Protein AF-A0A453J0M8-F1 (afdb_monomer_lite)

Radius of gyration: 18.38 Å; chains: 1; bounding box: 51×52×47 Å

pLDDT: mean 84.44, std 16.28, range [38.59, 98.5]

InterPro domains:
  IPR045206 Maestro heat-like repeat-containing protein [PTHR23120] (5-180)
  IPR055408 MROH2B-like, HEAT-repeats domain [PF23210] (7-178)

Structure (mmCIF, N/CA/C/O backbone):
data_AF-A0A453J0M8-F1
#
_entry.id   AF-A0A453J0M8-F1
#
loop_
_atom_site.group_PDB
_atom_site.id
_atom_site.type_symbol
_atom_site.label_atom_id
_atom_site.label_alt_id
_atom_site.label_comp_id
_atom_site.label_asym_id
_atom_site.label_entity_id
_atom_site.label_seq_id
_atom_site.pdbx_PDB_ins_code
_atom_site.Cartn_x
_atom_site.Cartn_y
_atom_site.Cartn_z
_atom_site.occupancy
_atom_site.B_iso_or_equiv
_atom_site.auth_seq_id
_atom_site.auth_comp_id
_atom_site.auth_asym_id
_atom_site.auth_atom_id
_atom_site.pdbx_PDB_model_num
ATOM 1 N N . TYR A 1 1 ? -11.753 30.539 -11.532 1.00 41.69 1 TYR A N 1
ATOM 2 C CA . TYR A 1 1 ? -11.066 30.379 -12.823 1.00 41.69 1 TYR A CA 1
ATOM 3 C C . TYR A 1 1 ? -10.894 28.890 -13.020 1.00 41.69 1 TYR A C 1
ATOM 5 O O . TYR A 1 1 ? -10.194 28.279 -12.228 1.00 41.69 1 TYR A O 1
ATOM 13 N N . ILE A 1 2 ? -11.637 28.294 -13.949 1.00 45.75 2 ILE A N 1
ATOM 14 C CA . ILE A 1 2 ? -11.383 26.912 -14.364 1.00 45.75 2 ILE A CA 1
ATOM 15 C C . ILE A 1 2 ? -10.229 27.045 -15.353 1.00 45.75 2 ILE A C 1
ATOM 17 O O . ILE A 1 2 ? -10.426 27.618 -16.422 1.00 45.75 2 ILE A O 1
ATOM 21 N N . SER A 1 3 ? -9.020 26.679 -14.927 1.00 55.72 3 SER A N 1
ATOM 22 C CA . SER A 1 3 ? -7.852 26.643 -15.809 1.00 55.72 3 SER A CA 1
ATOM 23 C C . SER A 1 3 ? -8.144 25.714 -16.984 1.00 55.72 3 SER A C 1
ATOM 25 O O . SER A 1 3 ? -8.835 24.707 -16.808 1.00 55.72 3 SER A O 1
ATOM 27 N N . ASP A 1 4 ? -7.659 26.076 -18.169 1.00 60.25 4 ASP A N 1
ATOM 28 C CA . ASP A 1 4 ? -7.810 25.272 -19.377 1.00 60.25 4 ASP A CA 1
ATOM 29 C C . ASP A 1 4 ? -7.303 23.840 -19.096 1.00 60.25 4 ASP A C 1
ATOM 31 O O . ASP A 1 4 ? -6.192 23.682 -18.576 1.00 60.25 4 ASP A O 1
ATOM 35 N N . PRO A 1 5 ? -8.091 22.779 -19.356 1.00 59.41 5 PRO A N 1
ATOM 36 C CA . PRO A 1 5 ? -7.643 21.402 -19.152 1.00 59.41 5 PRO A CA 1
ATOM 37 C C . PRO A 1 5 ? -6.360 21.052 -19.921 1.00 59.41 5 PRO A C 1
ATOM 39 O O . PRO A 1 5 ? -5.675 20.106 -19.535 1.00 59.41 5 PRO A O 1
ATOM 42 N N . GLU A 1 6 ? -6.003 21.803 -20.968 1.00 59.62 6 GLU A N 1
ATOM 43 C CA . GLU A 1 6 ? -4.731 21.630 -21.679 1.00 59.62 6 GLU A CA 1
ATOM 44 C C . GLU A 1 6 ? -3.526 22.245 -20.943 1.00 59.62 6 GLU A C 1
ATOM 46 O O . GLU A 1 6 ? -2.437 21.670 -20.991 1.00 59.62 6 GLU A O 1
ATOM 51 N N . ASP A 1 7 ? -3.712 23.326 -20.176 1.00 56.62 7 ASP A N 1
ATOM 52 C CA . ASP A 1 7 ? -2.646 23.921 -19.350 1.00 56.62 7 ASP A CA 1
ATOM 53 C C . ASP A 1 7 ? -2.256 22.995 -18.186 1.00 56.62 7 ASP A C 1
ATOM 55 O O . ASP A 1 7 ? -1.104 22.944 -17.758 1.00 56.62 7 ASP A O 1
ATOM 59 N N . LEU A 1 8 ? -3.215 22.205 -17.699 1.00 54.44 8 LEU A N 1
ATOM 60 C CA . LEU A 1 8 ? -3.016 21.252 -16.610 1.00 54.44 8 LEU A CA 1
ATOM 61 C C . LEU A 1 8 ? -2.212 20.008 -17.027 1.00 54.44 8 LEU A C 1
ATOM 63 O O . LEU A 1 8 ? -1.543 19.406 -16.192 1.00 54.44 8 LEU A O 1
ATOM 67 N N . LYS A 1 9 ? -2.228 19.633 -18.313 1.00 54.66 9 LYS A N 1
ATOM 68 C CA . LYS A 1 9 ? -1.457 18.487 -18.833 1.00 54.66 9 LYS A CA 1
ATOM 69 C C . LYS A 1 9 ? 0.043 18.764 -18.961 1.00 54.66 9 LYS A C 1
ATOM 71 O O . LYS A 1 9 ? 0.812 17.817 -19.112 1.00 54.66 9 LYS A O 1
ATOM 76 N N . GLN A 1 10 ? 0.464 20.031 -18.938 1.00 57.66 10 GLN A N 1
ATOM 77 C CA . GLN A 1 10 ? 1.876 20.415 -19.057 1.00 57.66 10 GLN A CA 1
ATOM 78 C C . GLN A 1 10 ? 2.634 20.366 -17.724 1.00 57.66 10 GLN A C 1
ATOM 80 O O . GLN A 1 10 ? 3.866 20.368 -17.726 1.00 57.66 10 GLN A O 1
ATOM 85 N N . ASP A 1 11 ? 1.927 20.286 -16.594 1.00 64.50 11 ASP A N 1
ATOM 86 C CA . ASP A 1 11 ? 2.546 20.168 -15.279 1.00 64.50 11 ASP A CA 1
ATOM 87 C C . ASP A 1 11 ? 2.782 18.693 -14.925 1.00 64.50 11 ASP A C 1
ATOM 89 O O . ASP A 1 11 ? 1.849 17.915 -14.717 1.00 64.50 11 ASP A O 1
ATOM 93 N N . SER A 1 12 ? 4.054 18.305 -14.810 1.00 65.38 12 SER A N 1
ATOM 94 C CA . SER A 1 12 ? 4.459 16.955 -14.402 1.00 65.38 12 SER A CA 1
ATOM 95 C C . SER A 1 12 ? 3.924 16.534 -13.025 1.00 65.38 12 SER A C 1
ATOM 97 O O . SER A 1 12 ? 3.941 15.346 -12.711 1.00 65.38 12 SER A O 1
ATOM 99 N N . THR A 1 13 ? 3.452 17.478 -12.204 1.00 73.88 13 THR A N 1
ATOM 100 C CA . THR A 1 13 ? 2.886 17.214 -10.870 1.00 73.88 13 THR A CA 1
ATOM 101 C C . THR A 1 13 ? 1.375 16.973 -10.878 1.00 73.88 13 THR A C 1
ATOM 103 O O . THR A 1 13 ? 0.820 16.491 -9.890 1.00 73.88 13 THR A O 1
ATOM 106 N N . TYR A 1 14 ? 0.694 17.235 -11.997 1.00 82.00 14 TYR A N 1
ATOM 107 C CA . TYR A 1 14 ? -0.763 17.138 -12.084 1.00 82.00 14 TYR A CA 1
ATOM 108 C C . TYR A 1 14 ? -1.291 15.731 -11.779 1.00 82.00 14 TYR A C 1
ATOM 110 O O . TYR A 1 14 ? -2.260 15.580 -11.035 1.00 82.00 14 TYR A O 1
ATOM 118 N N . GLN A 1 15 ? -0.626 14.692 -12.295 1.00 83.81 15 GLN A N 1
ATOM 119 C CA . GLN A 1 15 ? -1.020 13.306 -12.033 1.00 83.81 15 GLN A CA 1
ATOM 120 C C . GLN A 1 15 ? -0.915 12.958 -10.542 1.00 83.81 15 GLN A C 1
ATOM 122 O O . GLN A 1 15 ? -1.811 12.328 -9.990 1.00 83.81 15 GLN A O 1
ATOM 127 N N . GLU A 1 16 ? 0.143 13.414 -9.868 1.00 86.25 16 GLU A N 1
ATOM 128 C CA . GLU A 1 16 ? 0.334 13.168 -8.438 1.00 86.25 16 GLU A CA 1
ATOM 129 C C . GLU A 1 16 ? -0.757 13.848 -7.597 1.00 86.25 16 GLU A C 1
ATOM 131 O O . GLU A 1 16 ? -1.256 13.257 -6.637 1.00 86.25 16 GLU A O 1
ATOM 136 N N . ILE A 1 17 ? -1.172 15.062 -7.978 1.00 89.62 17 ILE A N 1
ATOM 137 C CA . ILE A 1 17 ? -2.278 15.778 -7.330 1.00 89.62 17 ILE A CA 1
ATOM 138 C C . ILE A 1 17 ? -3.578 14.977 -7.453 1.00 89.62 17 ILE A C 1
ATOM 140 O O . ILE A 1 17 ? -4.251 14.762 -6.444 1.00 89.62 17 ILE A O 1
ATOM 144 N N . TRP A 1 18 ? -3.914 14.496 -8.653 1.00 91.06 18 TRP A N 1
ATOM 145 C CA . TRP A 1 18 ? -5.114 13.681 -8.856 1.00 91.06 18 TRP A CA 1
ATOM 146 C C . TRP A 1 18 ? -5.081 12.382 -8.079 1.00 91.06 18 TRP A C 1
ATOM 148 O O . TRP A 1 18 ? -6.060 12.052 -7.410 1.00 91.06 18 TRP A O 1
ATOM 158 N N . ASP A 1 19 ? -3.957 11.675 -8.114 1.00 92.69 19 ASP A N 1
ATOM 159 C CA . ASP A 1 19 ? -3.810 10.444 -7.357 1.00 92.69 19 ASP A CA 1
ATOM 160 C C . ASP A 1 19 ? -4.010 10.714 -5.858 1.00 92.69 19 ASP A C 1
ATOM 162 O O . ASP A 1 19 ? -4.747 9.992 -5.192 1.00 92.69 19 ASP A O 1
ATOM 166 N N . ASN A 1 20 ? -3.432 11.793 -5.317 1.00 93.75 20 ASN A N 1
ATOM 167 C CA . ASN A 1 20 ? -3.631 12.187 -3.919 1.00 93.75 20 ASN A CA 1
ATOM 168 C C . ASN A 1 20 ? -5.102 12.506 -3.606 1.00 93.75 20 ASN A C 1
ATOM 170 O O . ASN A 1 20 ? -5.608 12.085 -2.566 1.00 93.75 20 ASN A O 1
ATOM 174 N N . MET A 1 21 ? -5.804 13.207 -4.501 1.00 96.25 21 MET A N 1
ATOM 175 C CA . MET A 1 21 ? -7.234 13.485 -4.344 1.00 96.25 21 MET A CA 1
ATOM 176 C C . MET A 1 21 ? -8.067 12.198 -4.335 1.00 96.25 21 MET A C 1
ATOM 178 O O . MET A 1 21 ? -8.961 12.067 -3.502 1.00 96.25 21 MET A O 1
ATOM 182 N N . ILE A 1 22 ? -7.754 11.233 -5.206 1.00 96.62 22 ILE A N 1
ATOM 183 C CA . ILE A 1 22 ? -8.426 9.926 -5.256 1.00 96.62 22 ILE A CA 1
ATOM 184 C C . ILE A 1 22 ? -8.196 9.150 -3.956 1.00 96.62 22 ILE A C 1
ATOM 186 O O . ILE A 1 22 ? -9.147 8.608 -3.396 1.00 96.62 22 ILE A O 1
ATOM 190 N N . ILE A 1 23 ? -6.959 9.119 -3.450 1.00 98.06 23 ILE A N 1
ATOM 191 C CA . ILE A 1 23 ? -6.643 8.433 -2.191 1.00 98.06 23 ILE A CA 1
ATOM 192 C C . ILE A 1 23 ? -7.372 9.072 -1.007 1.00 98.06 23 ILE A C 1
ATOM 194 O O . ILE A 1 23 ? -7.946 8.345 -0.198 1.00 98.06 23 ILE A O 1
ATOM 198 N N . ASN A 1 24 ? -7.413 10.403 -0.924 1.00 97.31 24 ASN A N 1
ATOM 199 C CA . ASN A 1 24 ? -8.138 11.100 0.141 1.00 97.31 24 ASN A CA 1
ATOM 200 C C . ASN A 1 24 ? -9.648 10.847 0.057 1.00 97.31 24 ASN A C 1
ATOM 202 O O . ASN A 1 24 ? -10.267 10.500 1.059 1.00 97.31 24 ASN A O 1
ATOM 206 N N . PHE A 1 25 ? -10.229 10.942 -1.142 1.00 98.06 25 PHE A N 1
ATOM 207 C CA . PHE A 1 25 ? -11.642 10.639 -1.359 1.00 98.06 25 PHE A CA 1
ATOM 208 C C . PHE A 1 25 ? -11.985 9.200 -0.954 1.00 98.06 25 PHE A C 1
ATOM 210 O O . PHE A 1 25 ? -13.005 8.961 -0.306 1.00 98.06 25 PHE A O 1
ATOM 217 N N . LEU A 1 26 ? -11.127 8.236 -1.304 1.00 98.38 26 LEU A N 1
ATOM 218 C CA . LEU A 1 26 ? -11.287 6.846 -0.893 1.00 98.38 26 LEU A CA 1
ATOM 219 C C . LEU A 1 26 ? -11.214 6.707 0.632 1.00 98.38 26 LEU A C 1
ATOM 221 O O . LEU A 1 26 ? -12.066 6.039 1.208 1.00 98.38 26 LEU A O 1
ATOM 225 N N . ALA A 1 27 ? -10.234 7.338 1.283 1.00 97.81 27 ALA A N 1
ATOM 226 C CA . ALA A 1 27 ? -10.077 7.292 2.735 1.00 97.81 27 ALA A CA 1
ATOM 227 C C . ALA A 1 27 ? -11.328 7.812 3.460 1.00 97.81 27 ALA A C 1
ATOM 229 O O . ALA A 1 27 ? -11.880 7.107 4.302 1.00 97.81 27 ALA A O 1
ATOM 230 N N . GLU A 1 28 ? -11.818 8.993 3.071 1.00 98.00 28 GLU A N 1
ATOM 231 C CA . GLU A 1 28 ? -13.035 9.591 3.633 1.00 98.00 28 GLU A CA 1
ATOM 232 C C . GLU A 1 28 ? -14.268 8.721 3.370 1.00 98.00 28 GLU A C 1
ATOM 234 O O . GLU A 1 28 ? -15.094 8.518 4.257 1.00 98.00 28 GLU A O 1
ATOM 239 N N . SER A 1 29 ? -14.377 8.151 2.167 1.00 97.88 29 SER A N 1
ATOM 240 C CA . SER A 1 29 ? -15.484 7.254 1.823 1.00 97.88 29 SER A CA 1
ATOM 241 C C . SER A 1 29 ? -15.483 5.996 2.691 1.00 97.88 29 SER A C 1
ATOM 243 O O . SER A 1 29 ? -16.534 5.600 3.190 1.00 97.88 29 SER A O 1
ATOM 245 N N . LEU A 1 30 ? -14.318 5.376 2.902 1.00 97.56 30 LEU A N 1
ATOM 246 C CA . LEU A 1 30 ? -14.181 4.199 3.764 1.00 97.56 30 LEU A CA 1
ATOM 247 C C . LEU A 1 30 ? -14.573 4.517 5.213 1.00 97.56 30 LEU A C 1
ATOM 249 O O . LEU A 1 30 ? -15.274 3.720 5.835 1.00 97.56 30 LEU A O 1
ATOM 253 N N . ASP A 1 31 ? -14.181 5.691 5.716 1.00 95.94 31 ASP A N 1
ATOM 254 C CA . ASP A 1 31 ? -14.533 6.154 7.063 1.00 95.94 31 ASP A CA 1
ATOM 255 C C . ASP A 1 31 ? -16.036 6.422 7.221 1.00 95.94 31 ASP A C 1
ATOM 257 O O . ASP A 1 31 ? -16.606 6.143 8.275 1.00 95.94 31 ASP A O 1
ATOM 261 N N . VAL A 1 32 ? -16.701 6.922 6.175 1.00 97.38 32 VAL A N 1
ATOM 262 C CA . VAL A 1 32 ? -18.157 7.137 6.179 1.00 97.38 32 VAL A CA 1
ATOM 263 C C . VAL A 1 32 ? -18.928 5.821 6.078 1.00 97.38 32 VAL A C 1
ATOM 265 O O . VAL A 1 32 ? -19.938 5.664 6.764 1.00 97.38 32 VAL A O 1
ATOM 268 N N . VAL A 1 33 ? -18.490 4.883 5.230 1.00 96.00 33 VAL A N 1
ATOM 269 C CA . VAL A 1 33 ? -19.175 3.589 5.072 1.00 96.00 33 VAL A CA 1
ATOM 270 C C . VAL A 1 33 ? -19.040 2.738 6.335 1.00 96.00 33 VAL A C 1
ATOM 272 O O . VAL A 1 33 ? -20.036 2.165 6.772 1.00 96.00 33 VAL A O 1
ATOM 275 N N . ASN A 1 34 ? -17.838 2.670 6.922 1.00 92.44 34 ASN A N 1
ATOM 276 C CA . ASN A 1 34 ? -17.553 1.987 8.190 1.00 92.44 34 ASN A CA 1
ATOM 277 C C . ASN A 1 34 ? -18.167 0.569 8.311 1.00 92.44 34 ASN A C 1
ATOM 279 O O . ASN A 1 34 ? -18.707 0.187 9.350 1.00 92.44 34 ASN A O 1
ATOM 283 N N . ASP A 1 35 ? -18.098 -0.213 7.231 1.00 96.62 35 ASP A N 1
ATOM 284 C CA . ASP A 1 35 ? -18.598 -1.590 7.158 1.00 96.62 35 ASP A CA 1
ATOM 285 C C . ASP A 1 35 ? -17.476 -2.519 6.682 1.00 96.62 35 ASP A C 1
ATOM 287 O O . ASP A 1 35 ? -17.057 -2.475 5.526 1.00 96.62 35 ASP A O 1
ATOM 291 N N . ASN A 1 36 ? -16.995 -3.387 7.574 1.00 93.50 36 ASN A N 1
ATOM 292 C CA . ASN A 1 36 ? -15.865 -4.271 7.286 1.00 93.50 36 ASN A CA 1
ATOM 293 C C . ASN A 1 36 ? -16.160 -5.285 6.161 1.00 93.50 36 ASN A C 1
ATOM 295 O O . ASN A 1 36 ? -15.279 -5.603 5.364 1.00 93.50 36 ASN A O 1
ATOM 299 N N . VAL A 1 37 ? -17.400 -5.776 6.048 1.00 96.12 37 VAL A N 1
ATOM 300 C CA . VAL A 1 37 ? -17.779 -6.722 4.985 1.00 96.12 37 VAL A CA 1
ATOM 301 C C . VAL A 1 37 ? -17.739 -6.018 3.632 1.00 96.12 37 VAL A C 1
ATOM 303 O O . VAL A 1 37 ? -17.202 -6.556 2.660 1.00 96.12 37 VAL A O 1
ATOM 306 N N . TRP A 1 38 ? -18.257 -4.791 3.576 1.00 96.94 38 TRP A N 1
ATOM 307 C CA . TRP A 1 38 ? -18.208 -3.967 2.375 1.00 96.94 38 TRP A CA 1
ATOM 308 C C . TRP A 1 38 ? -16.768 -3.611 1.983 1.00 96.94 38 TRP A C 1
ATOM 310 O O . TRP A 1 38 ? -16.401 -3.746 0.814 1.00 96.94 38 TRP A O 1
ATOM 320 N N . VAL A 1 39 ? -15.930 -3.226 2.951 1.00 97.38 39 VAL A N 1
ATOM 321 C CA . VAL A 1 39 ? -14.512 -2.897 2.732 1.00 97.38 39 VAL A CA 1
ATOM 322 C C . VAL A 1 39 ? -13.740 -4.100 2.179 1.00 97.38 39 VAL A C 1
ATOM 324 O O . VAL A 1 39 ? -13.011 -3.956 1.196 1.00 97.38 39 VAL A O 1
ATOM 327 N N . ILE A 1 40 ? -13.935 -5.302 2.734 1.00 97.88 40 ILE A N 1
ATOM 328 C CA . ILE A 1 40 ? -13.321 -6.529 2.200 1.00 97.88 40 ILE A CA 1
ATOM 329 C C . ILE A 1 40 ? -13.805 -6.802 0.771 1.00 97.88 40 ILE A C 1
ATOM 331 O O . ILE A 1 40 ? -12.983 -7.017 -0.122 1.00 97.88 40 ILE A O 1
ATOM 335 N N . SER A 1 41 ? -15.113 -6.698 0.513 1.00 98.25 41 SER A N 1
ATOM 336 C CA . SER A 1 41 ? -15.666 -6.876 -0.836 1.00 98.25 41 SER A CA 1
ATOM 337 C C . SER A 1 41 ? -15.074 -5.886 -1.850 1.00 98.25 41 SER A C 1
ATOM 339 O O . SER A 1 41 ? -14.826 -6.252 -3.004 1.00 98.25 41 SER A O 1
ATOM 341 N N . LEU A 1 42 ? -14.839 -4.633 -1.446 1.00 98.25 42 LEU A N 1
ATOM 342 C CA . LEU A 1 42 ? -14.177 -3.634 -2.284 1.00 98.25 42 LEU A CA 1
ATOM 343 C C . LEU A 1 42 ? -12.705 -3.995 -2.526 1.00 98.25 42 LEU A C 1
ATOM 345 O O . LEU A 1 42 ? -12.231 -3.902 -3.659 1.00 98.25 42 LEU A O 1
ATOM 349 N N . GLY A 1 43 ? -11.993 -4.466 -1.502 1.00 98.12 43 GLY A N 1
ATOM 350 C CA . GLY A 1 43 ? -10.608 -4.917 -1.641 1.00 98.12 43 GLY A CA 1
ATOM 351 C C . GLY A 1 43 ? -10.465 -6.103 -2.602 1.00 98.12 43 GLY A C 1
ATOM 352 O O . GLY A 1 43 ? -9.540 -6.130 -3.414 1.00 98.12 43 GLY A O 1
ATOM 353 N N . ASP A 1 44 ? -11.417 -7.037 -2.602 1.00 98.31 44 ASP A N 1
ATOM 354 C CA . ASP A 1 44 ? -11.463 -8.125 -3.582 1.00 98.31 44 ASP A CA 1
ATOM 355 C C . ASP A 1 44 ? -11.771 -7.627 -4.997 1.00 98.31 44 ASP A C 1
ATOM 357 O O . ASP A 1 44 ? -11.255 -8.167 -5.979 1.00 98.31 44 ASP A O 1
ATOM 361 N N . ALA A 1 45 ? -12.593 -6.584 -5.130 1.00 98.12 45 ALA A N 1
ATOM 362 C CA . ALA A 1 45 ? -12.833 -5.943 -6.417 1.00 98.12 45 ALA A CA 1
ATOM 363 C C . ALA A 1 45 ? -11.573 -5.252 -6.954 1.00 98.12 45 ALA A C 1
ATOM 365 O O . ALA A 1 45 ? -11.255 -5.442 -8.128 1.00 98.12 45 ALA A O 1
ATOM 366 N N . PHE A 1 46 ? -10.834 -4.532 -6.104 1.00 97.81 46 PHE A N 1
ATOM 367 C CA . PHE A 1 46 ? -9.532 -3.946 -6.437 1.00 97.81 46 PHE A CA 1
ATOM 368 C C . PHE A 1 46 ? -8.515 -5.010 -6.843 1.00 97.81 46 PHE A C 1
ATOM 370 O O . PHE A 1 46 ? -7.862 -4.857 -7.870 1.00 97.81 46 PHE A O 1
ATOM 377 N N . ALA A 1 47 ? -8.433 -6.120 -6.107 1.00 96.06 47 ALA A N 1
ATOM 378 C CA . ALA A 1 47 ? -7.533 -7.225 -6.425 1.00 96.06 47 ALA A CA 1
ATOM 379 C C . ALA A 1 47 ? -7.728 -7.755 -7.858 1.00 96.06 47 ALA A C 1
ATOM 381 O O . ALA A 1 47 ? -6.754 -8.006 -8.560 1.00 96.06 47 ALA A O 1
ATOM 382 N N . ARG A 1 48 ? -8.979 -7.864 -8.325 1.00 96.12 48 ARG A N 1
ATOM 383 C CA . ARG A 1 48 ? -9.287 -8.307 -9.697 1.00 96.12 48 ARG A CA 1
ATOM 384 C C . ARG A 1 48 ? -8.892 -7.298 -10.780 1.00 96.12 48 ARG A C 1
ATOM 386 O O . ARG A 1 48 ? -8.796 -7.680 -11.940 1.00 96.12 48 ARG A O 1
ATOM 393 N N . GLN A 1 49 ? -8.679 -6.024 -10.438 1.00 95.44 49 GLN A N 1
ATOM 394 C CA . GLN A 1 49 ? -8.293 -5.002 -11.418 1.00 95.44 49 GLN A CA 1
ATOM 395 C C . GLN A 1 49 ? -6.821 -5.092 -11.830 1.00 95.44 49 GLN A C 1
ATOM 397 O O . GLN A 1 49 ? -6.467 -4.558 -12.879 1.00 95.44 49 GLN A O 1
ATOM 402 N N . TYR A 1 50 ? -5.968 -5.783 -11.063 1.00 92.69 50 TYR A N 1
ATOM 403 C CA . TYR A 1 50 ? -4.551 -5.912 -11.411 1.00 92.69 50 TYR A CA 1
ATOM 404 C C . TYR A 1 50 ? -4.336 -6.513 -12.804 1.00 92.69 50 TYR A C 1
ATOM 406 O O . TYR A 1 50 ? -3.486 -6.028 -13.546 1.00 92.69 50 TYR A O 1
ATOM 414 N N . ASP A 1 51 ? -5.144 -7.499 -13.199 1.00 91.44 51 ASP A N 1
ATOM 415 C CA . ASP A 1 51 ? -5.034 -8.121 -14.522 1.00 91.44 51 ASP A CA 1
ATOM 416 C C . ASP A 1 51 ? -5.387 -7.143 -15.654 1.00 91.44 51 ASP A C 1
ATOM 418 O O . ASP A 1 51 ? -4.776 -7.176 -16.721 1.00 91.44 51 ASP A O 1
ATOM 422 N N . LEU A 1 52 ? -6.331 -6.224 -15.416 1.00 92.56 52 LEU A N 1
ATOM 423 C CA . LEU A 1 52 ? -6.699 -5.187 -16.386 1.00 92.56 52 LEU A CA 1
ATOM 424 C C . LEU A 1 52 ? -5.633 -4.093 -16.501 1.00 92.56 52 LEU A C 1
ATOM 426 O O . LEU A 1 52 ? -5.492 -3.482 -17.560 1.00 92.56 52 LEU A O 1
ATOM 430 N N . TYR A 1 53 ? -4.874 -3.849 -15.432 1.00 92.25 53 TYR A N 1
ATOM 431 C CA . TYR A 1 53 ? -3.826 -2.827 -15.388 1.00 92.25 53 TYR A CA 1
ATOM 432 C C . TYR A 1 53 ? -2.422 -3.374 -15.656 1.00 92.25 53 TYR A C 1
ATOM 434 O O . TYR A 1 53 ? -1.460 -2.608 -15.608 1.00 92.25 53 TYR A O 1
ATOM 442 N N . ALA A 1 54 ? -2.291 -4.657 -16.006 1.00 87.38 54 ALA A N 1
ATOM 443 C CA . ALA A 1 54 ? -1.002 -5.320 -16.198 1.00 87.38 54 ALA A CA 1
ATOM 444 C C . ALA A 1 54 ? -0.107 -4.638 -17.252 1.00 87.38 54 ALA A C 1
ATOM 446 O O . ALA A 1 54 ? 1.115 -4.700 -17.164 1.00 87.38 54 ALA A O 1
ATOM 447 N N . THR A 1 55 ? -0.698 -3.960 -18.240 1.00 89.44 55 THR A N 1
ATOM 448 C CA . THR A 1 55 ? 0.034 -3.223 -19.287 1.00 89.44 55 THR A CA 1
ATOM 449 C C . THR A 1 55 ? 0.216 -1.735 -18.974 1.00 89.44 55 THR A C 1
ATOM 451 O O . THR A 1 55 ? 0.659 -0.979 -19.837 1.00 89.44 55 THR A O 1
ATOM 454 N N . SER A 1 56 ? -0.182 -1.276 -17.786 1.00 92.69 56 SER A N 1
ATOM 455 C CA . SER A 1 56 ? -0.126 0.128 -17.394 1.00 92.69 56 SER A CA 1
ATOM 456 C C . SER A 1 56 ? 0.382 0.292 -15.964 1.00 92.69 56 SER A C 1
ATOM 458 O O . SER A 1 56 ? -0.372 0.240 -14.990 1.00 92.69 56 SER A O 1
ATOM 460 N N . ASP A 1 57 ? 1.680 0.564 -15.849 1.00 91.69 57 ASP A N 1
ATOM 461 C CA . ASP A 1 57 ? 2.344 0.764 -14.562 1.00 91.69 57 ASP A CA 1
ATOM 462 C C . ASP A 1 57 ? 1.781 1.944 -13.762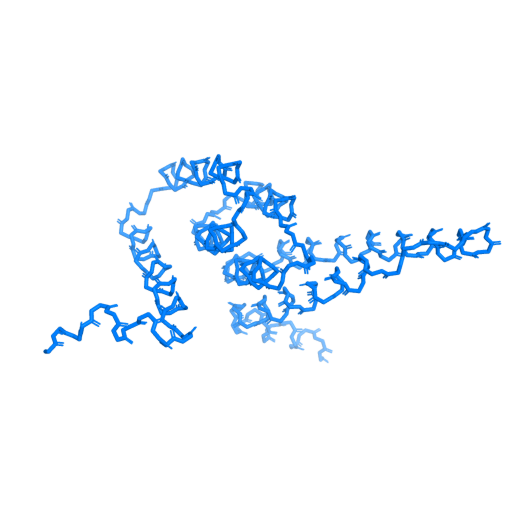 1.00 91.69 57 ASP A C 1
ATOM 464 O O . ASP A 1 57 ? 1.763 1.885 -12.538 1.00 91.69 57 ASP A O 1
ATOM 468 N N . GLY A 1 58 ? 1.273 2.990 -14.425 1.00 92.81 58 GLY A N 1
ATOM 469 C CA . GLY A 1 58 ? 0.617 4.120 -13.756 1.00 92.81 58 GLY A CA 1
ATOM 470 C C . GLY A 1 58 ? -0.694 3.724 -13.068 1.00 92.81 58 GLY A C 1
ATOM 471 O O . GLY A 1 58 ? -0.900 4.031 -11.896 1.00 92.81 58 GLY A O 1
ATOM 472 N N . HIS A 1 59 ? -1.559 2.970 -13.755 1.00 94.25 59 HIS A N 1
ATOM 473 C CA . HIS A 1 59 ? -2.803 2.481 -13.150 1.00 94.25 59 HIS A CA 1
ATOM 474 C C . HIS A 1 59 ? -2.532 1.443 -12.056 1.00 94.25 59 HIS A C 1
ATOM 476 O O . HIS A 1 59 ? -3.175 1.473 -11.008 1.00 94.25 59 HIS A O 1
ATOM 482 N N . SER A 1 60 ? -1.542 0.568 -12.259 1.00 95.12 60 SER A N 1
ATOM 483 C CA . SER A 1 60 ? -1.100 -0.380 -11.231 1.00 95.12 60 SER A CA 1
ATOM 484 C C . SER A 1 60 ? -0.539 0.342 -9.999 1.00 95.12 60 SER A C 1
ATOM 486 O O . SER A 1 60 ? -0.890 -0.007 -8.873 1.00 95.12 60 SER A O 1
ATOM 488 N N . ALA A 1 61 ? 0.250 1.405 -10.196 1.00 95.44 61 ALA A N 1
ATOM 489 C CA . ALA A 1 61 ? 0.770 2.253 -9.125 1.00 95.44 61 ALA A CA 1
ATOM 490 C C . ALA A 1 61 ? -0.352 2.889 -8.291 1.00 95.44 61 ALA A C 1
ATOM 492 O O . ALA A 1 61 ? -0.328 2.792 -7.062 1.00 95.44 61 ALA A O 1
ATOM 493 N N . LEU A 1 62 ? -1.362 3.481 -8.936 1.00 96.81 62 LEU A N 1
ATOM 494 C CA . LEU A 1 62 ? -2.523 4.029 -8.232 1.00 96.81 62 LEU A CA 1
ATOM 495 C C . LEU A 1 62 ? -3.316 2.929 -7.508 1.00 96.81 62 LEU A C 1
ATOM 497 O O . LEU A 1 62 ? -3.711 3.113 -6.358 1.00 96.81 62 LEU A O 1
ATOM 501 N N . LEU A 1 63 ? -3.488 1.757 -8.126 1.00 97.62 63 LEU A N 1
ATOM 502 C CA . LEU A 1 63 ? -4.180 0.625 -7.506 1.00 97.62 63 LEU A CA 1
ATOM 503 C C . LEU A 1 63 ? -3.458 0.116 -6.249 1.00 97.62 63 LEU A C 1
ATOM 505 O O . LEU A 1 63 ? -4.124 -0.150 -5.248 1.00 97.62 63 LEU A O 1
ATOM 509 N N . HIS A 1 64 ? -2.120 0.036 -6.251 1.00 97.75 64 HIS A N 1
ATOM 510 C CA . HIS A 1 64 ? -1.348 -0.286 -5.044 1.00 97.75 64 HIS A CA 1
ATOM 511 C C . HIS A 1 64 ? -1.649 0.687 -3.901 1.00 97.75 64 HIS A C 1
ATOM 513 O O . HIS A 1 64 ? -1.819 0.263 -2.758 1.00 97.75 64 HIS A O 1
ATOM 519 N N . ARG A 1 65 ? -1.755 1.984 -4.202 1.00 98.12 65 ARG A N 1
ATOM 520 C CA . ARG A 1 65 ? -2.074 3.015 -3.208 1.00 98.12 65 ARG A CA 1
ATOM 521 C C . ARG A 1 65 ? -3.511 2.897 -2.706 1.00 98.12 65 ARG A C 1
ATOM 523 O O . ARG A 1 65 ? -3.723 2.934 -1.498 1.00 98.12 65 ARG A O 1
ATOM 530 N N . CYS A 1 66 ? -4.480 2.700 -3.602 1.00 98.50 66 CYS A N 1
ATOM 531 C CA . CYS A 1 66 ? -5.886 2.502 -3.240 1.00 98.50 66 CYS A CA 1
ATOM 532 C C . CYS A 1 66 ? -6.065 1.276 -2.339 1.00 98.50 66 CYS A C 1
ATOM 534 O O . CYS A 1 66 ? -6.738 1.349 -1.312 1.00 98.50 66 CYS A O 1
ATOM 536 N N . LEU A 1 67 ? -5.426 0.159 -2.694 1.00 98.38 67 LEU A N 1
ATOM 537 C CA . LEU A 1 67 ? -5.469 -1.051 -1.885 1.00 98.38 67 LEU A CA 1
ATOM 538 C C . LEU A 1 67 ? -4.753 -0.842 -0.545 1.00 98.38 67 LEU A C 1
ATOM 540 O O . LEU A 1 67 ? -5.290 -1.236 0.481 1.00 98.38 67 LEU A O 1
ATOM 544 N N . GLY A 1 68 ? -3.610 -0.152 -0.520 1.00 98.38 68 GLY A N 1
ATOM 545 C CA . GLY A 1 68 ? -2.923 0.198 0.725 1.00 98.38 68 GLY A CA 1
ATOM 546 C C . GLY A 1 68 ? -3.772 1.055 1.671 1.00 98.38 68 GLY A C 1
ATOM 547 O O . GLY A 1 68 ? -3.830 0.781 2.869 1.00 98.38 68 GLY A O 1
ATOM 548 N N . MET A 1 69 ? -4.486 2.045 1.126 1.00 98.50 69 MET A N 1
ATOM 549 C CA . MET A 1 69 ? -5.421 2.885 1.879 1.00 98.50 69 MET A CA 1
ATOM 550 C C . MET A 1 69 ? -6.584 2.070 2.452 1.00 98.50 69 MET A C 1
ATOM 552 O O . MET A 1 69 ? -6.955 2.235 3.609 1.00 98.50 69 MET A O 1
ATOM 556 N N . LEU A 1 70 ? -7.137 1.162 1.648 1.00 98.50 70 LEU A N 1
ATOM 557 C CA . LEU A 1 70 ? -8.207 0.265 2.066 1.00 98.50 70 LEU A CA 1
ATOM 558 C C . LEU A 1 70 ? -7.750 -0.673 3.182 1.00 98.50 70 LEU A C 1
ATOM 560 O O . LEU A 1 70 ? -8.428 -0.796 4.196 1.00 98.50 70 LEU A O 1
ATOM 564 N N . LEU A 1 71 ? -6.586 -1.303 3.020 1.00 98.31 71 LEU A N 1
ATOM 565 C CA . LEU A 1 71 ? -6.034 -2.241 3.996 1.00 98.31 71 LEU A CA 1
ATOM 566 C C . LEU A 1 71 ? -5.720 -1.578 5.336 1.00 98.31 71 LEU A C 1
ATOM 568 O O . LEU A 1 71 ? -5.804 -2.253 6.350 1.00 98.31 71 LEU A O 1
ATOM 572 N N . GLN A 1 72 ? -5.434 -0.272 5.369 1.00 96.75 72 GLN A N 1
ATOM 573 C CA . GLN A 1 72 ? -5.316 0.481 6.623 1.00 96.75 72 GLN A CA 1
ATOM 574 C C . GLN A 1 72 ? -6.585 0.388 7.494 1.00 96.75 72 GLN A C 1
ATOM 576 O O . GLN A 1 72 ? -6.499 0.527 8.715 1.00 96.75 72 GLN A O 1
ATOM 581 N N . LYS A 1 73 ? -7.753 0.183 6.871 1.00 96.06 73 LYS A N 1
ATOM 582 C CA . LYS A 1 73 ? -9.071 0.127 7.517 1.00 96.06 73 LYS A CA 1
ATOM 583 C C . LYS A 1 73 ? -9.541 -1.307 7.809 1.00 96.06 73 LYS A C 1
ATOM 585 O O . LYS A 1 73 ? -10.681 -1.484 8.223 1.00 96.06 73 LYS A O 1
ATOM 590 N N . VAL A 1 74 ? -8.710 -2.329 7.568 1.00 96.75 74 VAL A N 1
ATOM 591 C CA . VAL A 1 74 ? -9.088 -3.746 7.713 1.00 96.75 74 VAL A CA 1
ATOM 592 C C . VAL A 1 74 ? -8.390 -4.384 8.910 1.00 96.75 74 VAL A C 1
ATOM 594 O O . VAL A 1 74 ? -7.173 -4.521 8.929 1.00 96.75 74 VAL A O 1
ATOM 597 N N . ASP A 1 75 ? -9.159 -4.888 9.874 1.00 94.00 75 ASP A N 1
ATOM 598 C CA . ASP A 1 75 ? -8.596 -5.539 11.067 1.00 94.00 75 ASP A CA 1
ATOM 599 C C . ASP A 1 75 ? -8.113 -6.983 10.825 1.00 94.00 75 ASP A C 1
ATOM 601 O O . ASP A 1 75 ? -7.278 -7.504 11.575 1.00 94.00 75 ASP A O 1
ATOM 605 N N . ASP A 1 76 ? -8.618 -7.651 9.780 1.00 96.25 76 ASP A N 1
ATOM 606 C CA . ASP A 1 76 ? -8.236 -9.026 9.449 1.00 96.25 76 ASP A CA 1
ATOM 607 C C . ASP A 1 76 ? -6.789 -9.091 8.936 1.00 96.25 76 ASP A C 1
ATOM 609 O O . ASP A 1 76 ? -6.481 -8.873 7.761 1.00 96.25 76 ASP A O 1
ATOM 613 N N . ARG A 1 77 ? -5.878 -9.456 9.841 1.00 94.62 77 ARG A N 1
ATOM 614 C CA . ARG A 1 77 ? -4.447 -9.585 9.548 1.00 94.62 77 ARG A CA 1
ATOM 615 C C . ARG A 1 77 ? -4.127 -10.639 8.490 1.00 94.62 77 ARG A C 1
ATOM 617 O O . ARG A 1 77 ? -3.109 -10.492 7.813 1.00 94.62 77 ARG A O 1
ATOM 624 N N . ILE A 1 78 ? -4.923 -11.704 8.364 1.00 96.44 78 ILE A N 1
ATOM 625 C CA . ILE A 1 78 ? -4.692 -12.749 7.355 1.00 96.44 78 ILE A CA 1
ATOM 626 C C . ILE A 1 78 ? -4.991 -12.163 5.980 1.00 96.44 78 ILE A C 1
ATOM 628 O O . ILE A 1 78 ? -4.146 -12.247 5.087 1.00 96.44 78 ILE A O 1
ATOM 632 N N . TYR A 1 79 ? -6.134 -11.492 5.853 1.00 97.56 79 TYR A N 1
ATOM 633 C CA . TYR A 1 79 ? -6.518 -10.799 4.630 1.00 97.56 79 TYR A CA 1
ATOM 634 C C . TYR A 1 79 ? -5.497 -9.719 4.242 1.00 97.56 79 TYR A C 1
ATOM 636 O O . TYR A 1 79 ? -5.015 -9.700 3.109 1.00 97.56 79 TYR A O 1
ATOM 644 N N . VAL A 1 80 ? -5.079 -8.869 5.190 1.00 98.00 80 VAL A N 1
ATOM 645 C CA . VAL A 1 80 ? -4.043 -7.845 4.954 1.00 98.00 80 VAL A CA 1
ATOM 646 C C . VAL A 1 80 ? -2.751 -8.479 4.443 1.00 98.00 80 VAL A C 1
ATOM 648 O O . VAL A 1 80 ? -2.174 -8.013 3.460 1.00 98.00 80 VAL A O 1
ATOM 651 N N . ARG A 1 81 ? -2.308 -9.573 5.068 1.00 96.19 81 ARG A N 1
ATOM 652 C CA . ARG A 1 81 ? -1.097 -10.289 4.663 1.00 96.19 81 ARG A CA 1
ATOM 653 C C . ARG A 1 81 ? -1.201 -10.829 3.235 1.00 96.19 81 ARG A C 1
ATOM 655 O O . ARG A 1 81 ? -0.262 -10.660 2.460 1.00 96.19 81 ARG A O 1
ATOM 662 N N . GLU A 1 82 ? -2.325 -11.455 2.896 1.00 96.50 82 GLU A N 1
ATOM 663 C CA . GLU A 1 82 ? -2.580 -12.000 1.560 1.00 96.50 82 GLU A CA 1
ATOM 664 C C . GLU A 1 82 ? -2.577 -10.898 0.492 1.00 96.50 82 GLU A C 1
ATOM 666 O O . GLU A 1 82 ? -1.978 -11.057 -0.575 1.00 96.50 82 GLU A O 1
ATOM 671 N N . LYS A 1 83 ? -3.201 -9.750 0.778 1.00 97.56 83 LYS A N 1
ATOM 672 C CA . LYS A 1 83 ? -3.243 -8.632 -0.169 1.00 97.56 83 LYS A CA 1
ATOM 673 C C . LYS A 1 83 ? -1.894 -7.933 -0.320 1.00 97.56 83 LYS A C 1
ATOM 675 O O . LYS A 1 83 ? -1.569 -7.549 -1.438 1.00 97.56 83 LYS A O 1
ATOM 680 N N . ILE A 1 84 ? -1.068 -7.847 0.727 1.00 95.56 84 ILE A N 1
ATOM 681 C CA . ILE A 1 84 ? 0.333 -7.406 0.585 1.00 95.56 84 ILE A CA 1
ATOM 682 C C . ILE A 1 84 ? 1.086 -8.339 -0.376 1.00 95.56 84 ILE A C 1
ATOM 684 O O . ILE A 1 84 ? 1.762 -7.865 -1.288 1.00 95.56 84 ILE A O 1
ATOM 688 N N . ASP A 1 85 ? 0.939 -9.660 -0.226 1.00 92.69 85 ASP A N 1
ATOM 689 C CA . ASP A 1 85 ? 1.582 -10.625 -1.130 1.00 92.69 85 ASP A CA 1
ATOM 690 C C . ASP A 1 85 ? 1.084 -10.477 -2.574 1.00 92.69 85 ASP A C 1
ATOM 692 O O . ASP A 1 85 ? 1.865 -10.589 -3.519 1.00 92.69 85 ASP A O 1
ATOM 696 N N . LEU A 1 86 ? -0.212 -10.211 -2.763 1.00 94.19 86 LEU A N 1
ATOM 697 C CA . LEU A 1 86 ? -0.784 -9.905 -4.074 1.00 94.19 86 LEU A CA 1
ATOM 698 C C . LEU A 1 86 ? -0.170 -8.631 -4.672 1.00 94.19 86 LEU A C 1
ATOM 700 O O . LEU A 1 86 ? 0.263 -8.658 -5.822 1.00 94.19 86 LEU A O 1
ATOM 704 N N . MET A 1 87 ? -0.088 -7.544 -3.898 1.00 94.44 87 MET A N 1
ATOM 705 C CA . MET A 1 87 ? 0.515 -6.283 -4.340 1.00 94.44 87 MET A CA 1
ATOM 706 C C . MET A 1 87 ? 1.955 -6.496 -4.810 1.00 94.44 87 MET A C 1
ATOM 708 O O . MET A 1 87 ? 2.304 -6.066 -5.903 1.00 94.44 87 MET A O 1
ATOM 712 N N . CYS A 1 88 ? 2.773 -7.214 -4.035 1.00 90.25 88 CYS A N 1
ATOM 713 C CA . CYS A 1 88 ? 4.153 -7.510 -4.421 1.00 90.25 88 CYS A CA 1
ATOM 714 C C . CYS A 1 88 ? 4.231 -8.356 -5.704 1.00 90.25 88 CYS A C 1
ATOM 716 O O . CYS A 1 88 ? 5.074 -8.085 -6.556 1.00 90.25 88 CYS A O 1
ATOM 718 N N . ARG A 1 89 ? 3.342 -9.347 -5.883 1.00 89.25 89 ARG A N 1
ATOM 719 C CA . ARG A 1 89 ? 3.313 -10.202 -7.088 1.00 89.25 89 ARG A CA 1
ATOM 720 C C . ARG A 1 89 ? 2.961 -9.451 -8.372 1.00 89.25 89 ARG A C 1
ATOM 722 O O . ARG A 1 89 ? 3.475 -9.815 -9.422 1.00 89.25 89 ARG A O 1
ATOM 729 N N . HIS A 1 90 ? 2.092 -8.446 -8.293 1.00 86.69 90 HIS A N 1
ATOM 730 C CA . HIS A 1 90 ? 1.690 -7.636 -9.451 1.00 86.69 90 HIS A CA 1
ATOM 731 C C . HIS A 1 90 ? 2.554 -6.384 -9.653 1.00 86.69 90 HIS A C 1
ATOM 733 O O . HIS A 1 90 ? 2.285 -5.592 -10.555 1.00 86.69 90 HIS A O 1
ATOM 739 N N . SER A 1 91 ? 3.589 -6.197 -8.830 1.00 84.56 91 SER A N 1
ATOM 740 C CA . SER A 1 91 ? 4.492 -5.059 -8.957 1.00 84.56 91 SER A CA 1
ATOM 741 C C . SER A 1 91 ? 5.644 -5.331 -9.921 1.00 84.56 91 SER A C 1
ATOM 743 O O . SER A 1 91 ? 6.297 -6.374 -9.866 1.00 84.56 91 SER A O 1
ATOM 745 N N . SER A 1 92 ? 5.943 -4.344 -10.760 1.00 78.81 92 SER A N 1
ATOM 746 C CA . SER A 1 92 ? 7.149 -4.315 -11.588 1.00 78.81 92 SER A CA 1
ATOM 747 C C . SER A 1 92 ? 8.224 -3.510 -10.858 1.00 78.81 92 SER A C 1
ATOM 749 O O . SER A 1 92 ? 8.294 -2.289 -11.000 1.00 78.81 92 SER A O 1
ATOM 751 N N . MET A 1 93 ? 9.068 -4.172 -10.057 1.00 72.31 93 MET A N 1
ATOM 752 C CA . MET A 1 93 ? 10.087 -3.493 -9.231 1.00 72.31 93 MET A CA 1
ATOM 753 C C . MET A 1 93 ? 11.180 -2.777 -10.047 1.00 72.31 93 MET A C 1
ATOM 755 O O . MET A 1 93 ? 11.838 -1.881 -9.517 1.00 72.31 93 MET A O 1
ATOM 759 N N . SER A 1 94 ? 11.326 -3.110 -11.332 1.00 76.12 94 SER A N 1
ATOM 760 C CA . SER A 1 94 ? 12.220 -2.440 -12.287 1.00 76.12 94 SER A CA 1
ATOM 761 C C . SER A 1 94 ? 11.649 -1.148 -12.877 1.00 76.12 94 SER A C 1
ATOM 763 O O . SER A 1 94 ? 12.395 -0.307 -13.376 1.00 76.12 94 SER A O 1
ATOM 765 N N . ILE A 1 95 ? 10.329 -0.939 -12.797 1.00 85.69 95 ILE 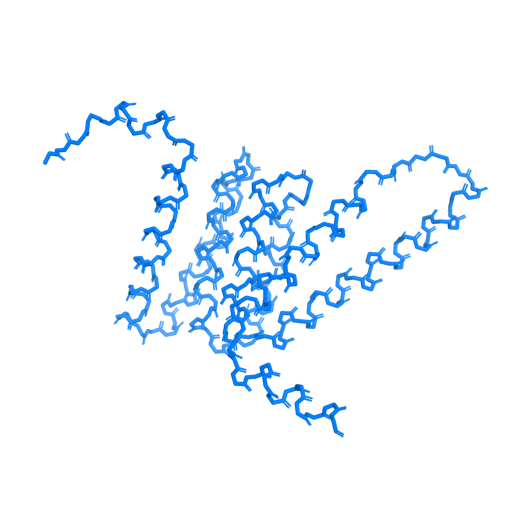A N 1
ATOM 766 C CA . ILE A 1 95 ? 9.672 0.257 -13.329 1.00 85.69 95 ILE A CA 1
ATOM 767 C C . ILE A 1 95 ? 9.493 1.287 -12.203 1.00 85.69 95 ILE A C 1
ATOM 769 O O . ILE A 1 95 ? 8.740 1.035 -11.259 1.00 85.69 95 ILE A O 1
ATOM 773 N N . PRO A 1 96 ? 10.121 2.480 -12.284 1.00 89.75 96 PRO A N 1
ATOM 774 C CA . PRO A 1 96 ? 10.135 3.438 -11.177 1.00 89.75 96 PRO A CA 1
ATOM 775 C C . PRO A 1 96 ? 8.752 3.868 -10.677 1.00 89.75 96 PRO A C 1
ATOM 777 O O . PRO A 1 96 ? 8.555 3.966 -9.468 1.00 89.75 96 PRO A O 1
ATOM 780 N N . VAL A 1 97 ? 7.792 4.100 -11.581 1.00 91.25 97 VAL A N 1
ATOM 781 C CA . VAL A 1 97 ? 6.434 4.529 -11.202 1.00 91.25 97 VAL A CA 1
ATOM 782 C C . VAL A 1 97 ? 5.675 3.424 -10.461 1.00 91.25 97 VAL A C 1
ATOM 784 O O . VAL A 1 97 ? 5.047 3.692 -9.439 1.00 91.25 97 VAL A O 1
ATOM 787 N N . ASN A 1 98 ? 5.805 2.173 -10.909 1.00 91.56 98 ASN A N 1
ATOM 788 C CA . ASN A 1 98 ? 5.186 1.015 -10.267 1.00 91.56 98 ASN A CA 1
ATOM 789 C C . ASN A 1 98 ? 5.803 0.775 -8.881 1.00 91.56 98 ASN A C 1
ATOM 791 O O . ASN A 1 98 ? 5.091 0.721 -7.879 1.00 91.56 98 ASN A O 1
ATOM 795 N N . ARG A 1 99 ? 7.142 0.771 -8.808 1.00 91.38 99 ARG A N 1
ATOM 796 C CA . ARG A 1 99 ? 7.908 0.671 -7.558 1.00 91.38 99 ARG A CA 1
ATOM 797 C C . ARG A 1 99 ? 7.522 1.754 -6.546 1.00 91.38 99 ARG A C 1
ATOM 799 O O . ARG A 1 99 ? 7.371 1.456 -5.362 1.00 91.38 99 ARG A O 1
ATOM 806 N N . LEU A 1 100 ? 7.349 2.998 -6.996 1.00 93.69 100 LEU A N 1
ATOM 807 C CA . LEU A 1 100 ? 6.919 4.104 -6.142 1.00 93.69 100 LEU A CA 1
ATOM 808 C C . LEU A 1 100 ? 5.485 3.910 -5.634 1.00 93.69 100 LEU A C 1
ATOM 810 O O . LEU A 1 100 ? 5.254 4.043 -4.433 1.00 93.69 100 LEU A O 1
ATOM 814 N N . GLY A 1 101 ? 4.547 3.555 -6.516 1.00 95.19 101 GLY A N 1
ATOM 815 C CA . GLY A 1 101 ? 3.155 3.293 -6.143 1.00 95.19 101 GLY A CA 1
ATOM 816 C C . GLY A 1 101 ? 3.014 2.131 -5.161 1.00 95.19 101 GLY A C 1
ATOM 817 O O . GLY A 1 101 ? 2.295 2.252 -4.167 1.00 95.19 101 GLY A O 1
ATOM 818 N N . LEU A 1 102 ? 3.764 1.041 -5.373 1.00 95.50 102 LEU A N 1
ATOM 819 C CA . LEU A 1 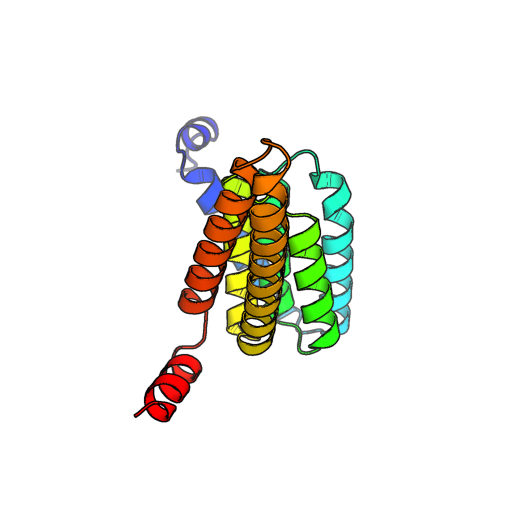102 ? 3.862 -0.062 -4.417 1.00 95.50 102 LEU A CA 1
ATOM 820 C C . LEU A 1 102 ? 4.358 0.441 -3.061 1.00 95.50 102 LEU A C 1
ATOM 822 O O . LEU A 1 102 ? 3.726 0.167 -2.044 1.00 95.50 102 LEU A O 1
ATOM 826 N N . ALA A 1 103 ? 5.461 1.191 -3.031 1.00 96.25 103 ALA A N 1
ATOM 827 C CA . ALA A 1 103 ? 6.044 1.660 -1.780 1.00 96.25 103 ALA A CA 1
ATOM 828 C C . ALA A 1 103 ? 5.118 2.606 -1.005 1.00 96.25 103 ALA A C 1
ATOM 830 O O . ALA A 1 103 ? 4.977 2.465 0.210 1.00 96.25 103 ALA A O 1
ATOM 831 N N . GLN A 1 104 ? 4.429 3.511 -1.701 1.00 97.00 104 GLN A N 1
ATOM 832 C CA . GLN A 1 104 ? 3.395 4.359 -1.110 1.00 97.00 104 GLN A CA 1
ATOM 833 C C . GLN A 1 104 ? 2.230 3.526 -0.559 1.00 97.00 104 GLN A C 1
ATOM 835 O O . GLN A 1 104 ? 1.800 3.756 0.569 1.00 97.00 104 GLN A O 1
ATOM 840 N N . GLY A 1 105 ? 1.761 2.525 -1.311 1.00 97.94 105 GLY A N 1
ATOM 841 C CA . GLY A 1 105 ? 0.732 1.586 -0.863 1.00 97.94 105 GLY A CA 1
ATOM 842 C C . GLY A 1 105 ? 1.135 0.837 0.407 1.00 97.94 105 GLY A C 1
ATOM 843 O O . GLY A 1 105 ? 0.400 0.863 1.388 1.00 97.94 105 GLY A O 1
ATOM 844 N N . 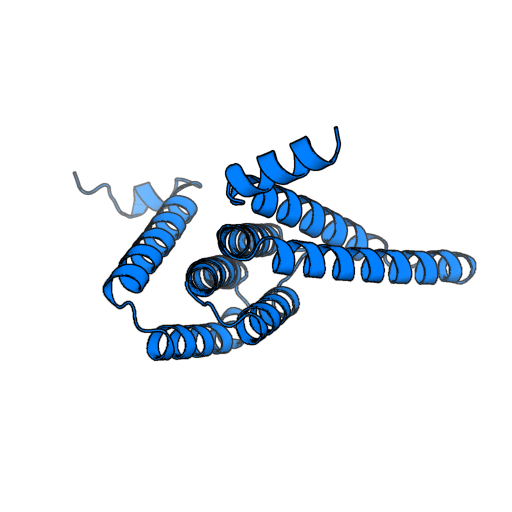ILE A 1 106 ? 2.330 0.242 0.435 1.00 97.56 106 ILE A N 1
ATOM 845 C CA . ILE A 1 106 ? 2.880 -0.441 1.619 1.00 97.56 106 ILE A CA 1
ATOM 846 C C . ILE A 1 106 ? 3.012 0.514 2.813 1.00 97.56 106 ILE A C 1
ATOM 848 O O . ILE A 1 106 ? 2.694 0.133 3.939 1.00 97.56 106 ILE A O 1
ATOM 852 N N . GLY A 1 107 ? 3.417 1.764 2.576 1.00 97.31 107 GLY A N 1
ATOM 853 C CA . GLY A 1 107 ? 3.422 2.809 3.598 1.00 97.31 107 GLY A CA 1
ATOM 854 C C . GLY A 1 107 ? 2.038 3.051 4.205 1.00 97.31 107 GLY A C 1
ATOM 855 O O . GLY A 1 107 ? 1.898 3.059 5.425 1.00 97.31 107 GLY A O 1
ATOM 856 N N . LEU A 1 108 ? 0.998 3.167 3.377 1.00 98.19 108 LEU A N 1
ATOM 857 C CA . LEU A 1 108 ? -0.380 3.341 3.854 1.00 98.19 108 LEU A CA 1
ATOM 858 C C . LEU A 1 108 ? -0.852 2.160 4.716 1.00 98.19 108 LEU A C 1
ATOM 860 O O . LEU A 1 108 ? -1.480 2.388 5.750 1.00 98.19 108 LEU A O 1
ATOM 864 N N . VAL A 1 109 ? -0.482 0.924 4.353 1.00 98.12 109 VAL A N 1
ATOM 865 C CA . VAL A 1 109 ? -0.751 -0.271 5.175 1.00 98.12 109 VAL A CA 1
ATOM 866 C C . VAL A 1 109 ? -0.022 -0.197 6.519 1.00 98.12 109 VAL A C 1
ATOM 868 O O . VAL A 1 109 ? -0.582 -0.552 7.558 1.00 98.12 109 VAL A O 1
ATOM 871 N N . ALA A 1 110 ? 1.223 0.288 6.522 1.00 97.06 110 ALA A N 1
ATOM 872 C CA . ALA A 1 110 ? 2.059 0.377 7.717 1.00 97.06 110 ALA A CA 1
ATOM 873 C C . ALA A 1 110 ? 1.491 1.318 8.793 1.00 97.06 110 ALA A C 1
ATOM 875 O O . ALA A 1 110 ? 1.795 1.135 9.971 1.00 97.06 110 ALA A O 1
ATOM 876 N N . ALA A 1 111 ? 0.634 2.270 8.415 1.00 96.56 111 ALA A N 1
ATOM 877 C CA . ALA A 1 111 ? -0.032 3.164 9.358 1.00 96.56 111 ALA A CA 1
ATOM 878 C C . ALA A 1 111 ? -0.888 2.416 10.402 1.00 96.56 111 ALA A C 1
ATOM 880 O O . ALA A 1 111 ? -0.953 2.854 11.547 1.00 96.56 111 ALA A O 1
ATOM 881 N N . SER A 1 112 ? -1.475 1.266 10.040 1.00 96.00 112 SER A N 1
ATOM 882 C CA . SER A 1 112 ? -2.245 0.408 10.965 1.00 96.00 112 SER A CA 1
ATOM 883 C C . SER A 1 112 ? -1.601 -0.964 11.206 1.00 96.00 112 SER A C 1
ATOM 885 O O . SER A 1 112 ? -1.839 -1.596 12.235 1.00 96.00 112 SER A O 1
ATOM 887 N N . HIS A 1 113 ? -0.761 -1.442 10.281 1.00 95.81 113 HIS A N 1
ATOM 888 C CA . HIS A 1 113 ? -0.225 -2.809 10.285 1.00 95.81 113 HIS A CA 1
ATOM 889 C C . HIS A 1 113 ? 1.301 -2.855 10.141 1.00 95.81 113 HIS A C 1
ATOM 891 O O . HIS A 1 113 ? 1.837 -3.710 9.430 1.00 95.81 113 HIS A O 1
ATOM 897 N N . LEU A 1 114 ? 2.014 -1.955 10.830 1.00 95.06 114 LEU A N 1
ATOM 898 C CA . LEU A 1 114 ? 3.476 -1.845 10.758 1.00 95.06 114 LEU A CA 1
ATOM 899 C C . LEU A 1 114 ? 4.195 -3.188 10.952 1.00 95.06 114 LEU A C 1
ATOM 901 O O . LEU A 1 114 ? 5.079 -3.520 10.170 1.00 95.06 114 LEU A O 1
ATOM 905 N N . ASP A 1 115 ? 3.807 -3.981 11.954 1.00 92.81 115 ASP A N 1
ATOM 906 C CA . ASP A 1 115 ? 4.441 -5.280 12.221 1.00 92.81 115 ASP A CA 1
ATOM 907 C C . ASP A 1 115 ? 4.326 -6.247 11.044 1.00 92.81 115 ASP A C 1
ATOM 909 O O . ASP A 1 115 ? 5.317 -6.856 10.644 1.00 92.81 115 ASP A O 1
ATOM 913 N N . THR A 1 116 ? 3.133 -6.351 10.455 1.00 94.12 116 THR A N 1
ATOM 914 C CA . THR A 1 116 ? 2.886 -7.206 9.288 1.00 94.12 116 THR A CA 1
ATOM 915 C C . THR A 1 116 ? 3.727 -6.751 8.097 1.00 94.12 116 THR A C 1
ATOM 917 O O . THR A 1 116 ? 4.302 -7.580 7.392 1.00 94.12 116 THR A O 1
ATOM 920 N N . VAL A 1 117 ? 3.833 -5.435 7.881 1.00 95.12 117 VAL A N 1
ATOM 921 C CA . VAL A 1 117 ? 4.666 -4.861 6.818 1.00 95.12 117 VAL A CA 1
ATOM 922 C C . VAL A 1 117 ? 6.142 -5.180 7.053 1.00 95.12 117 VAL A C 1
ATOM 924 O O . VAL A 1 117 ? 6.797 -5.704 6.156 1.00 95.12 117 VAL A O 1
ATOM 927 N N . LEU A 1 118 ? 6.671 -4.932 8.253 1.00 93.38 118 LEU A N 1
ATOM 928 C CA . LEU A 1 118 ? 8.080 -5.190 8.570 1.00 93.38 118 LEU A CA 1
ATOM 929 C C . LEU A 1 118 ? 8.435 -6.677 8.467 1.00 93.38 118 LEU A C 1
ATOM 931 O O . LEU A 1 118 ? 9.501 -7.007 7.947 1.00 93.38 118 LEU A O 1
ATOM 935 N N . GLU A 1 119 ? 7.541 -7.567 8.908 1.00 92.94 119 GLU A N 1
ATOM 936 C CA . GLU A 1 119 ? 7.683 -9.016 8.736 1.00 92.94 119 GLU A CA 1
ATOM 937 C C . GLU A 1 119 ? 7.804 -9.378 7.247 1.00 92.94 119 GLU A C 1
ATOM 939 O O . GLU A 1 119 ? 8.714 -10.106 6.851 1.00 92.94 119 GLU A O 1
ATOM 944 N N . LYS A 1 120 ? 6.931 -8.825 6.396 1.00 89.62 120 LYS A N 1
ATOM 945 C CA . LYS A 1 120 ? 6.953 -9.085 4.951 1.00 89.62 120 LYS A CA 1
ATOM 946 C C . LYS A 1 120 ? 8.201 -8.551 4.267 1.00 89.62 120 LYS A C 1
ATOM 948 O O . LYS A 1 120 ? 8.829 -9.292 3.515 1.00 89.62 120 LYS A O 1
ATOM 953 N N . LEU A 1 121 ? 8.591 -7.311 4.553 1.00 90.00 121 LEU A N 1
ATOM 954 C CA . LEU A 1 121 ? 9.802 -6.724 3.979 1.00 90.00 121 LEU A CA 1
ATOM 955 C C . LEU A 1 121 ? 11.053 -7.501 4.404 1.00 90.00 121 LEU A C 1
ATOM 957 O O . LEU A 1 121 ? 11.918 -7.758 3.569 1.00 90.00 121 LEU A O 1
ATOM 961 N N . LYS A 1 122 ? 11.111 -7.956 5.663 1.00 88.75 122 LYS A N 1
ATOM 962 C CA . LYS A 1 122 ? 12.201 -8.806 6.156 1.00 88.75 122 LYS A CA 1
ATOM 963 C C . LYS A 1 122 ? 12.257 -10.137 5.403 1.00 88.75 122 LYS A C 1
ATOM 965 O O . LYS A 1 122 ? 13.328 -10.519 4.945 1.00 88.75 122 LYS A O 1
ATOM 970 N N . ASN A 1 123 ? 11.120 -10.806 5.219 1.00 87.62 123 ASN A N 1
ATOM 971 C CA . ASN A 1 123 ? 11.065 -12.070 4.481 1.00 87.62 123 ASN A CA 1
ATOM 972 C C . ASN A 1 123 ? 11.502 -11.897 3.015 1.00 87.62 123 ASN A C 1
ATOM 974 O O . ASN A 1 123 ? 12.233 -12.731 2.486 1.00 87.62 123 ASN A O 1
ATOM 978 N N . ILE A 1 124 ? 11.096 -10.805 2.354 1.00 83.44 124 ILE A N 1
ATOM 979 C CA . ILE A 1 124 ? 11.534 -10.499 0.982 1.00 83.44 124 ILE A CA 1
ATOM 980 C C . ILE A 1 124 ? 13.044 -10.235 0.950 1.00 83.44 124 ILE A C 1
ATOM 982 O O . ILE A 1 124 ? 13.726 -10.750 0.069 1.00 83.44 124 ILE A O 1
ATOM 986 N N . LEU A 1 125 ? 13.582 -9.494 1.923 1.00 83.69 125 LEU A N 1
ATOM 987 C CA . LEU A 1 125 ? 15.014 -9.218 2.038 1.00 83.69 125 LEU A CA 1
ATOM 988 C C . LEU A 1 125 ? 15.842 -10.495 2.246 1.00 83.69 125 LEU A C 1
ATOM 990 O O . LEU A 1 125 ? 16.863 -10.678 1.584 1.00 83.69 125 LEU A O 1
ATOM 994 N N . GLU A 1 126 ? 15.407 -11.385 3.140 1.00 83.06 126 GLU A N 1
ATOM 995 C CA . GLU A 1 126 ? 16.076 -12.665 3.402 1.00 83.06 126 GLU A CA 1
ATOM 996 C C . GLU A 1 126 ? 16.052 -13.569 2.165 1.00 83.06 126 GLU A C 1
ATOM 998 O O . GLU A 1 126 ? 17.087 -14.123 1.792 1.00 83.06 126 GLU A O 1
ATOM 1003 N N . ASN A 1 127 ? 14.913 -13.652 1.471 1.00 78.12 127 ASN A N 1
ATOM 1004 C CA . ASN A 1 127 ? 14.790 -14.411 0.226 1.00 78.12 127 ASN A CA 1
ATOM 1005 C C . ASN A 1 127 ? 15.645 -13.811 -0.901 1.00 78.12 127 ASN A C 1
ATOM 1007 O O . ASN A 1 127 ? 16.332 -14.545 -1.615 1.00 78.12 127 ASN A O 1
ATOM 1011 N N . ALA A 1 128 ? 15.660 -12.482 -1.043 1.00 72.62 128 ALA A N 1
ATOM 1012 C CA . ALA A 1 128 ? 16.514 -11.788 -2.002 1.00 72.62 128 ALA A CA 1
ATOM 1013 C C . ALA A 1 128 ? 17.996 -12.058 -1.704 1.00 72.62 128 ALA A C 1
ATOM 1015 O O . ALA A 1 128 ? 18.735 -12.439 -2.612 1.00 72.62 128 ALA A O 1
ATOM 1016 N N . GLY A 1 129 ? 18.408 -11.977 -0.435 1.00 68.00 129 GLY A N 1
ATOM 1017 C CA . GLY A 1 129 ? 19.765 -12.283 0.019 1.00 68.00 129 GLY A CA 1
ATOM 1018 C C . GLY A 1 129 ? 20.168 -13.743 -0.200 1.00 68.00 129 GLY A C 1
ATOM 1019 O O . GLY A 1 129 ? 21.262 -14.005 -0.691 1.00 68.00 129 GLY A O 1
ATOM 1020 N N . GLN A 1 130 ? 19.285 -14.705 0.078 1.00 65.31 130 GLN A N 1
ATOM 1021 C CA . GLN A 1 130 ? 19.527 -16.119 -0.229 1.00 65.31 130 GLN A CA 1
ATOM 1022 C C . GLN A 1 130 ? 19.645 -16.358 -1.736 1.00 65.31 130 GLN A C 1
ATOM 1024 O O . GLN A 1 130 ? 20.547 -17.074 -2.168 1.00 65.31 130 GLN A O 1
ATOM 1029 N N . SER A 1 131 ? 18.800 -15.714 -2.547 1.00 62.66 131 SER A N 1
ATOM 1030 C CA . SER A 1 131 ? 18.893 -15.780 -4.009 1.00 62.66 131 SER A CA 1
ATOM 1031 C C . SER A 1 131 ? 20.180 -15.135 -4.537 1.00 62.66 131 SER A C 1
ATOM 1033 O O . SER A 1 131 ? 20.741 -15.607 -5.526 1.00 62.66 131 SER A O 1
ATOM 1035 N N . ALA A 1 132 ? 20.669 -14.083 -3.874 1.00 58.09 132 ALA A N 1
ATOM 1036 C CA . ALA A 1 132 ? 21.926 -13.417 -4.187 1.00 58.09 132 ALA A CA 1
ATOM 1037 C C . ALA A 1 132 ? 23.127 -14.282 -3.782 1.00 58.09 132 ALA A C 1
ATOM 1039 O O . ALA A 1 132 ? 24.071 -14.390 -4.554 1.00 58.09 132 ALA A O 1
ATOM 1040 N N . LEU A 1 133 ? 23.076 -14.970 -2.636 1.00 56.88 133 LEU A N 1
ATOM 1041 C CA . LEU A 1 133 ? 24.100 -15.930 -2.208 1.00 56.88 133 LEU A CA 1
ATOM 1042 C C . LEU A 1 133 ? 24.141 -17.161 -3.122 1.00 56.88 133 LEU A C 1
ATOM 1044 O O . LEU A 1 133 ? 25.215 -17.545 -3.580 1.00 56.88 133 LEU A O 1
ATOM 1048 N N . GLN A 1 134 ? 22.986 -17.746 -3.452 1.00 58.94 134 GLN A N 1
ATOM 1049 C CA . GLN A 1 134 ? 22.888 -18.838 -4.426 1.00 58.94 134 GLN A CA 1
ATOM 1050 C C . GLN A 1 134 ? 23.412 -18.406 -5.805 1.00 58.94 134 GLN A C 1
ATOM 1052 O O . GLN A 1 134 ? 24.134 -19.168 -6.450 1.00 58.94 134 GLN A O 1
ATOM 1057 N N . ARG A 1 135 ? 23.134 -17.166 -6.237 1.00 56.88 135 ARG A N 1
ATOM 1058 C CA . ARG A 1 135 ? 23.674 -16.617 -7.489 1.00 56.88 135 ARG A CA 1
ATOM 1059 C C . ARG A 1 135 ? 25.162 -16.295 -7.428 1.00 56.88 135 ARG A C 1
ATOM 1061 O O . ARG A 1 135 ? 25.859 -16.592 -8.389 1.00 56.88 135 ARG A O 1
ATOM 1068 N N . PHE A 1 136 ? 25.671 -15.755 -6.325 1.00 51.56 136 PHE A N 1
ATOM 1069 C CA . PHE A 1 136 ? 27.101 -15.519 -6.112 1.00 51.56 136 PHE A CA 1
ATOM 1070 C C . PHE A 1 136 ? 27.888 -16.833 -6.189 1.00 51.56 136 PHE A C 1
ATOM 1072 O O . PHE A 1 136 ? 28.924 -16.899 -6.847 1.00 51.56 136 PHE A O 1
ATOM 1079 N N . LEU A 1 137 ? 27.344 -17.915 -5.624 1.00 55.22 137 LEU A N 1
ATOM 1080 C CA . LEU A 1 137 ? 27.897 -19.261 -5.791 1.00 55.22 137 LEU A CA 1
ATOM 1081 C C . LEU A 1 137 ? 27.825 -19.737 -7.255 1.00 55.22 137 LEU A C 1
ATOM 1083 O O . LEU A 1 137 ? 28.781 -20.331 -7.745 1.00 55.22 137 LEU A O 1
ATOM 1087 N N . SER A 1 138 ? 26.753 -19.416 -7.991 1.00 51.59 138 SER A N 1
ATOM 1088 C CA . SER A 1 138 ? 26.643 -19.703 -9.434 1.00 51.59 138 SER A CA 1
ATOM 1089 C C . SER A 1 138 ? 27.521 -18.809 -10.327 1.00 51.59 138 SER A C 1
ATOM 1091 O O . SER A 1 138 ? 27.828 -19.183 -11.459 1.00 51.59 138 SER A O 1
ATOM 1093 N N . PHE A 1 139 ? 27.992 -17.667 -9.820 1.00 42.53 139 PHE A N 1
ATOM 1094 C CA . PHE A 1 139 ? 28.893 -16.738 -10.510 1.00 42.53 139 PHE A CA 1
ATOM 1095 C C . PHE A 1 139 ? 30.296 -17.335 -10.684 1.00 42.53 139 PHE A C 1
ATOM 1097 O O . PHE A 1 139 ? 31.006 -16.993 -11.626 1.00 42.53 139 PHE A O 1
ATOM 1104 N N . PHE A 1 140 ? 30.663 -18.310 -9.844 1.00 53.25 140 PHE A N 1
ATOM 1105 C CA . PHE A 1 140 ? 31.816 -19.180 -10.090 1.00 53.25 140 PHE A CA 1
ATOM 1106 C C . PHE A 1 140 ? 31.603 -20.148 -11.272 1.00 53.25 140 PHE A C 1
ATOM 1108 O O . PHE A 1 140 ? 32.550 -20.821 -11.671 1.00 53.25 140 PHE A O 1
ATOM 1115 N N . SER A 1 141 ? 30.397 -20.215 -11.856 1.00 44.16 141 SER A N 1
ATOM 1116 C CA . SER A 1 141 ? 30.059 -21.137 -12.950 1.00 44.16 141 SER A CA 1
ATOM 1117 C C . SER A 1 141 ? 29.508 -20.511 -14.242 1.00 44.16 141 SER A C 1
ATOM 1119 O O . SER A 1 141 ? 29.720 -21.118 -15.286 1.00 44.16 141 SER A O 1
ATOM 1121 N N . PHE A 1 142 ? 28.869 -19.332 -14.265 1.00 38.59 142 PHE A N 1
ATOM 1122 C CA . PHE A 1 142 ? 28.502 -18.651 -15.524 1.00 38.59 142 PHE A CA 1
ATOM 1123 C C . PHE A 1 142 ? 28.007 -17.211 -15.280 1.00 38.59 142 PHE A C 1
ATOM 1125 O O . PHE A 1 142 ? 27.388 -16.921 -14.260 1.00 38.59 142 PHE A O 1
ATOM 1132 N N . ARG A 1 143 ? 28.279 -16.304 -16.226 1.00 46.94 143 ARG A N 1
ATOM 1133 C CA . ARG A 1 143 ? 28.015 -14.856 -16.154 1.00 46.94 143 ARG A CA 1
ATOM 1134 C C . ARG A 1 143 ? 26.691 -14.514 -16.843 1.00 46.94 143 ARG A C 1
ATOM 1136 O O . ARG A 1 143 ? 26.691 -14.405 -18.061 1.00 46.94 143 ARG A O 1
ATOM 1143 N N . GLU A 1 144 ? 25.609 -14.274 -16.096 1.00 41.59 144 GLU A N 1
ATOM 1144 C CA . GLU A 1 144 ? 24.481 -13.451 -16.576 1.00 41.59 144 GLU A CA 1
ATOM 1145 C C . GLU A 1 144 ? 23.511 -12.997 -15.458 1.00 41.59 144 GLU A C 1
ATOM 1147 O O . GLU A 1 144 ? 23.228 -13.752 -14.532 1.00 41.59 144 GLU A O 1
ATOM 1152 N N . LYS A 1 145 ? 22.971 -11.773 -15.625 1.00 47.75 145 LYS A N 1
ATOM 1153 C CA . LYS A 1 145 ? 21.911 -11.055 -14.866 1.00 47.75 145 LYS A CA 1
ATOM 1154 C C . LYS A 1 145 ? 22.275 -10.410 -13.514 1.00 47.75 145 LYS A C 1
ATOM 1156 O O . LYS A 1 145 ? 22.068 -10.988 -12.452 1.00 47.75 145 LYS A O 1
ATOM 1161 N N . VAL A 1 146 ? 22.724 -9.150 -13.583 1.00 51.62 146 VAL A N 1
ATOM 1162 C CA . VAL A 1 146 ? 23.032 -8.267 -12.433 1.00 51.62 146 VAL A CA 1
ATOM 1163 C C . VAL A 1 146 ? 21.886 -7.281 -12.105 1.00 51.62 146 VAL A C 1
ATOM 1165 O O . VAL A 1 146 ? 21.744 -6.886 -10.959 1.00 51.62 146 VAL A O 1
ATOM 1168 N N . GLU A 1 147 ? 21.018 -6.941 -13.063 1.00 50.97 147 GLU A N 1
ATOM 1169 C CA . GLU A 1 147 ? 20.113 -5.770 -12.983 1.00 50.97 147 GLU A CA 1
ATOM 1170 C C . GLU A 1 147 ? 18.876 -5.948 -12.066 1.00 50.97 147 GLU A C 1
ATOM 1172 O O . GLU A 1 147 ? 18.493 -5.037 -11.344 1.00 50.97 147 GLU A O 1
ATOM 1177 N N . ASP A 1 148 ? 18.303 -7.152 -12.001 1.00 63.00 148 ASP A N 1
ATOM 1178 C CA . ASP A 1 148 ? 17.032 -7.443 -11.298 1.00 63.00 148 ASP A CA 1
ATOM 1179 C C . ASP A 1 148 ? 17.127 -7.374 -9.752 1.00 63.00 148 ASP A C 1
ATOM 1181 O O . ASP A 1 148 ? 16.147 -7.163 -9.033 1.00 63.00 148 ASP A O 1
ATOM 1185 N N . VAL A 1 149 ? 18.335 -7.548 -9.205 1.00 66.94 149 VAL A N 1
ATOM 1186 C CA . VAL A 1 149 ? 18.564 -7.570 -7.749 1.00 66.94 149 VAL A CA 1
ATOM 1187 C C . VAL A 1 149 ? 18.668 -6.158 -7.177 1.00 66.94 149 VAL A C 1
ATOM 1189 O O . VAL A 1 149 ? 18.120 -5.889 -6.106 1.00 66.94 149 VAL A O 1
ATOM 1192 N N . ASP A 1 150 ? 19.324 -5.249 -7.894 1.00 75.94 150 ASP A N 1
ATOM 1193 C CA . ASP A 1 150 ? 19.503 -3.866 -7.448 1.00 75.94 150 ASP A CA 1
ATOM 1194 C C . ASP A 1 150 ? 18.159 -3.129 -7.390 1.00 75.94 150 ASP A C 1
ATOM 1196 O O . ASP A 1 150 ? 17.875 -2.427 -6.417 1.00 75.94 150 ASP A O 1
ATOM 1200 N N . ASP A 1 151 ? 17.277 -3.377 -8.361 1.00 78.50 151 ASP A N 1
ATOM 1201 C CA . ASP A 1 151 ? 15.909 -2.855 -8.356 1.00 78.50 151 ASP A CA 1
ATOM 1202 C C . ASP A 1 151 ? 15.072 -3.396 -7.190 1.00 78.50 151 ASP A C 1
ATOM 1204 O O . ASP A 1 151 ? 14.286 -2.654 -6.593 1.00 78.50 151 ASP A O 1
ATOM 1208 N N . THR A 1 152 ? 15.286 -4.658 -6.803 1.00 78.06 152 THR A N 1
ATOM 1209 C CA . THR A 1 152 ? 14.642 -5.258 -5.625 1.00 78.06 152 THR A CA 1
ATOM 1210 C C . THR A 1 152 ? 15.104 -4.571 -4.337 1.00 78.06 152 THR A C 1
ATOM 1212 O O . THR A 1 152 ? 14.279 -4.218 -3.491 1.00 78.06 152 THR A O 1
ATOM 1215 N N . TYR A 1 153 ? 16.407 -4.318 -4.177 1.00 84.69 153 TYR A N 1
ATOM 1216 C CA . TYR A 1 153 ? 16.927 -3.588 -3.016 1.00 84.69 153 TYR A CA 1
ATOM 1217 C C . TYR A 1 153 ? 16.475 -2.125 -2.995 1.00 84.69 153 TYR A C 1
ATOM 1219 O O . TYR A 1 153 ? 16.129 -1.616 -1.927 1.00 84.69 153 TYR A O 1
ATOM 1227 N N . ALA A 1 154 ? 16.409 -1.461 -4.151 1.00 85.81 154 ALA A N 1
ATOM 1228 C CA . ALA A 1 154 ? 15.865 -0.112 -4.267 1.00 85.81 154 ALA A CA 1
ATOM 1229 C C . ALA A 1 154 ? 14.377 -0.069 -3.880 1.00 85.81 154 ALA A C 1
ATOM 1231 O O . ALA A 1 154 ? 13.955 0.825 -3.143 1.00 85.81 154 ALA A O 1
ATOM 1232 N N . ALA A 1 155 ? 13.585 -1.055 -4.316 1.00 85.88 155 ALA A N 1
ATOM 1233 C CA . ALA A 1 155 ? 12.181 -1.191 -3.938 1.00 85.88 155 ALA A CA 1
ATOM 1234 C C . ALA A 1 155 ? 12.022 -1.436 -2.434 1.00 85.88 155 ALA A C 1
ATOM 1236 O O . ALA A 1 155 ? 11.205 -0.776 -1.795 1.00 85.88 155 ALA A O 1
ATOM 1237 N N . LEU A 1 156 ? 12.833 -2.325 -1.852 1.00 88.44 156 LEU A N 1
ATOM 1238 C CA . LEU A 1 156 ? 12.851 -2.585 -0.410 1.00 88.44 156 LEU A CA 1
ATOM 1239 C C . LEU A 1 156 ? 13.208 -1.334 0.388 1.00 88.44 156 LEU A C 1
ATOM 1241 O O . LEU A 1 156 ? 12.487 -0.991 1.322 1.00 88.44 156 LEU A O 1
ATOM 1245 N N . ALA A 1 157 ? 14.272 -0.624 0.011 1.00 91.44 157 ALA A N 1
ATOM 1246 C CA . ALA A 1 157 ? 14.665 0.618 0.668 1.00 91.44 157 ALA A CA 1
ATOM 1247 C C . ALA A 1 157 ? 13.541 1.665 0.609 1.00 91.44 157 ALA A C 1
ATOM 1249 O O . ALA A 1 157 ? 13.231 2.300 1.619 1.00 91.44 157 ALA A O 1
ATOM 1250 N N . LEU A 1 158 ? 12.880 1.797 -0.546 1.00 92.75 158 LEU A N 1
ATOM 1251 C CA . LEU A 1 158 ? 11.756 2.713 -0.723 1.00 92.75 158 LEU A CA 1
ATOM 1252 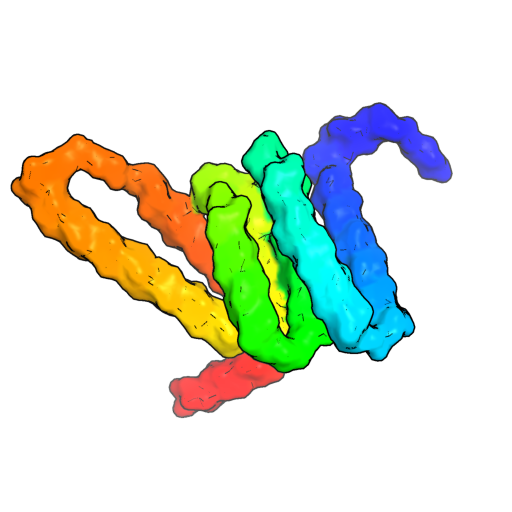C C . LEU A 1 158 ? 10.546 2.307 0.133 1.00 92.75 158 LEU A C 1
ATOM 1254 O O . LEU A 1 158 ? 9.965 3.155 0.809 1.00 92.75 158 LEU A O 1
ATOM 1258 N N . MET A 1 159 ? 10.197 1.017 0.162 1.00 93.94 159 MET A N 1
ATOM 1259 C CA . MET A 1 159 ? 9.120 0.473 0.997 1.00 93.94 159 MET A CA 1
ATOM 1260 C C . MET A 1 159 ? 9.393 0.675 2.490 1.00 93.94 159 MET A C 1
ATOM 1262 O O . MET A 1 159 ? 8.499 1.116 3.207 1.00 93.94 159 MET A O 1
ATOM 1266 N N . TYR A 1 160 ? 10.619 0.422 2.962 1.00 94.06 160 TYR A N 1
ATOM 1267 C CA . TYR A 1 160 ? 11.006 0.706 4.348 1.00 94.06 160 TYR A CA 1
ATOM 1268 C C . TYR A 1 160 ? 10.912 2.201 4.669 1.00 94.06 160 TYR A C 1
ATOM 1270 O O . TYR A 1 160 ? 10.399 2.564 5.726 1.00 94.06 160 TYR A O 1
ATOM 1278 N N . GLY A 1 161 ? 11.357 3.069 3.755 1.00 95.38 161 GLY A N 1
ATOM 1279 C CA . GLY A 1 161 ? 11.260 4.519 3.920 1.00 95.38 161 GLY A CA 1
ATOM 1280 C C . GLY A 1 161 ? 9.814 5.000 4.055 1.00 95.38 161 GLY A C 1
ATOM 1281 O O . GLY A 1 161 ? 9.497 5.772 4.959 1.00 95.38 161 GLY A O 1
ATOM 1282 N N . TYR A 1 162 ? 8.914 4.503 3.207 1.00 96.69 162 TYR A N 1
ATOM 1283 C CA . TYR A 1 162 ? 7.491 4.830 3.293 1.00 96.69 162 TYR A CA 1
ATOM 1284 C C . TYR A 1 162 ? 6.805 4.202 4.508 1.00 96.69 162 TYR A C 1
ATOM 1286 O O . TYR A 1 162 ? 6.007 4.876 5.157 1.00 96.69 162 TYR A O 1
ATOM 1294 N N . ALA A 1 163 ? 7.145 2.964 4.872 1.00 95.44 163 ALA A N 1
ATOM 1295 C CA . ALA A 1 163 ? 6.657 2.344 6.100 1.00 95.44 163 ALA A CA 1
ATOM 1296 C C . ALA A 1 163 ? 7.046 3.177 7.330 1.00 95.44 163 ALA A C 1
ATOM 1298 O O . ALA A 1 163 ? 6.198 3.444 8.173 1.00 95.44 163 ALA A O 1
ATOM 1299 N N . ALA A 1 164 ? 8.290 3.660 7.400 1.00 92.69 164 ALA A N 1
ATOM 1300 C CA . ALA A 1 164 ? 8.741 4.544 8.471 1.00 92.69 164 ALA A CA 1
ATOM 1301 C C . ALA A 1 164 ? 8.034 5.909 8.450 1.00 92.69 164 ALA A C 1
ATOM 1303 O O . ALA A 1 164 ? 7.681 6.428 9.504 1.00 92.69 164 ALA A O 1
ATOM 1304 N N . ARG A 1 165 ? 7.798 6.483 7.261 1.00 93.12 165 ARG A N 1
ATOM 1305 C CA . ARG A 1 165 ? 7.104 7.772 7.103 1.00 93.12 165 ARG A CA 1
ATOM 1306 C C . ARG A 1 165 ? 5.653 7.734 7.587 1.00 93.12 165 ARG A C 1
ATOM 1308 O O . ARG A 1 165 ? 5.181 8.731 8.121 1.00 93.12 165 ARG A O 1
ATOM 1315 N N . TYR A 1 166 ? 4.946 6.635 7.335 1.00 93.25 166 TYR A N 1
ATOM 1316 C CA . TYR A 1 166 ? 3.518 6.502 7.640 1.00 93.25 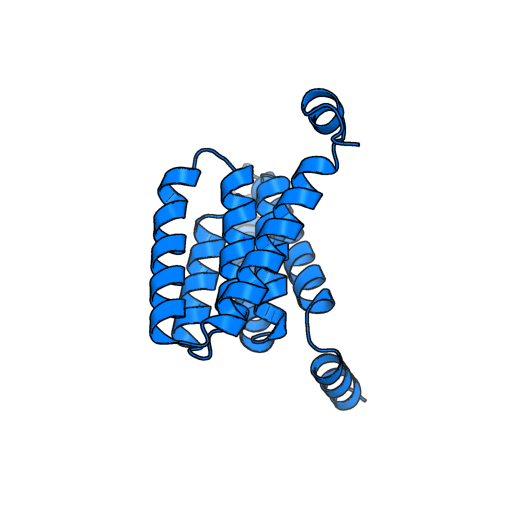166 TYR A CA 1
ATOM 1317 C C . TYR A 1 166 ? 3.230 5.772 8.956 1.00 93.25 166 TYR A C 1
ATOM 1319 O O . TYR A 1 166 ? 2.103 5.833 9.446 1.00 93.25 166 TYR A O 1
ATOM 1327 N N . ALA A 1 167 ? 4.217 5.088 9.534 1.00 90.56 167 ALA A N 1
ATOM 1328 C CA . ALA A 1 167 ? 4.084 4.449 10.833 1.00 90.56 167 ALA A CA 1
ATOM 1329 C C . ALA A 1 167 ? 3.682 5.461 11.926 1.00 90.56 167 ALA A C 1
ATOM 1331 O O . ALA A 1 167 ? 4.212 6.575 11.958 1.00 90.56 167 ALA A O 1
ATOM 1332 N N . PRO A 1 168 ? 2.802 5.082 12.871 1.00 85.75 168 PRO A N 1
ATOM 1333 C CA . PRO A 1 168 ? 2.436 5.959 13.978 1.00 85.75 168 PRO A CA 1
ATOM 1334 C C . PRO A 1 168 ? 3.655 6.311 14.840 1.00 85.75 168 PRO A C 1
ATOM 1336 O O . PRO A 1 168 ? 4.373 5.412 15.291 1.00 85.75 168 PRO A O 1
ATOM 1339 N N . SER A 1 169 ? 3.856 7.601 15.135 1.00 79.81 169 SER A N 1
ATOM 1340 C CA . SER A 1 169 ? 5.003 8.078 15.930 1.00 79.81 169 SER A CA 1
ATOM 1341 C C . SER A 1 169 ? 5.115 7.372 17.282 1.00 79.81 169 SER A C 1
ATOM 1343 O O . SER A 1 169 ? 6.208 6.998 17.691 1.00 79.81 169 SER A O 1
ATOM 1345 N N . THR A 1 170 ? 3.981 7.077 17.923 1.00 79.19 170 THR A N 1
ATOM 1346 C CA . THR A 1 170 ? 3.917 6.356 19.205 1.00 79.19 170 THR A CA 1
ATOM 1347 C C . THR A 1 170 ? 4.539 4.958 19.140 1.00 79.19 170 THR A C 1
ATOM 1349 O O . THR A 1 170 ? 5.195 4.524 20.086 1.00 79.19 170 THR A O 1
ATOM 1352 N N . VAL A 1 171 ? 4.370 4.248 18.020 1.00 75.44 171 VAL A N 1
ATOM 1353 C CA . VAL A 1 171 ? 4.916 2.897 17.820 1.00 75.44 171 VAL A CA 1
ATOM 1354 C C . VAL A 1 171 ? 6.423 2.952 17.565 1.00 75.44 171 VAL A C 1
ATOM 1356 O O . VAL A 1 171 ? 7.154 2.074 18.025 1.00 75.44 171 VAL A O 1
ATOM 1359 N N . ILE A 1 172 ? 6.902 3.981 16.862 1.00 75.50 172 ILE A N 1
ATOM 1360 C CA . ILE A 1 172 ? 8.337 4.200 16.639 1.00 75.50 172 ILE A CA 1
ATOM 1361 C C . ILE A 1 172 ? 9.025 4.582 17.956 1.00 75.50 172 ILE A C 1
ATOM 1363 O O . ILE A 1 172 ? 10.036 3.980 18.317 1.00 75.50 172 ILE A O 1
ATOM 1367 N N . GLU A 1 173 ? 8.457 5.531 18.701 1.00 75.81 173 GLU A N 1
ATOM 1368 C CA . GLU A 1 173 ? 8.981 5.994 19.990 1.00 75.81 173 GLU A CA 1
ATOM 1369 C C . GLU A 1 173 ? 9.096 4.852 21.003 1.00 75.81 173 GLU A C 1
ATOM 1371 O O . GLU A 1 173 ? 10.143 4.682 21.629 1.00 75.81 173 GLU A O 1
ATOM 1376 N N . ALA A 1 174 ? 8.062 4.012 21.117 1.00 74.75 174 ALA A N 1
ATOM 1377 C CA . ALA A 1 174 ? 8.083 2.850 22.001 1.00 74.75 174 ALA A CA 1
ATOM 1378 C C . ALA A 1 174 ? 9.241 1.887 21.682 1.00 74.75 174 ALA A C 1
ATOM 1380 O O . ALA A 1 174 ? 9.861 1.342 22.594 1.00 74.75 174 ALA A O 1
ATOM 1381 N N . ARG A 1 175 ? 9.568 1.698 20.397 1.00 77.50 175 ARG A N 1
ATOM 1382 C CA . ARG A 1 175 ? 10.679 0.832 19.971 1.00 77.50 175 ARG A CA 1
ATOM 1383 C C . ARG A 1 175 ? 12.041 1.445 20.256 1.00 77.50 175 ARG A C 1
ATOM 1385 O O . ARG A 1 175 ? 12.927 0.718 20.685 1.00 77.50 175 ARG A O 1
ATOM 1392 N N . ILE A 1 176 ? 12.208 2.750 20.039 1.00 77.38 176 ILE A N 1
ATOM 1393 C CA . ILE A 1 176 ? 13.457 3.453 20.370 1.00 77.38 176 ILE A CA 1
ATOM 1394 C C . ILE A 1 176 ? 13.715 3.361 21.876 1.00 77.38 176 ILE A C 1
ATOM 1396 O O . ILE A 1 176 ? 14.812 2.995 22.284 1.00 77.38 176 ILE A O 1
ATOM 1400 N N . ASN A 1 177 ? 12.688 3.606 22.691 1.00 65.75 177 ASN A N 1
ATOM 1401 C CA . ASN A 1 177 ? 12.799 3.531 24.146 1.00 65.75 177 ASN A CA 1
ATOM 1402 C C . ASN A 1 177 ? 13.118 2.117 24.651 1.00 65.75 177 ASN A C 1
ATOM 1404 O O . ASN A 1 177 ? 13.783 1.982 25.666 1.00 65.75 177 ASN A O 1
ATOM 1408 N N . ALA A 1 178 ? 12.672 1.067 23.956 1.00 72.44 178 ALA A N 1
ATOM 1409 C CA . ALA A 1 178 ? 12.986 -0.319 24.312 1.00 72.44 178 ALA A CA 1
ATOM 1410 C C . ALA A 1 178 ? 14.430 -0.746 23.966 1.00 72.44 178 ALA A C 1
ATOM 1412 O O . ALA A 1 178 ? 14.850 -1.830 24.367 1.00 72.44 178 ALA A O 1
ATOM 1413 N N . LEU A 1 179 ? 15.168 0.062 23.195 1.00 68.06 179 LEU A N 1
ATOM 1414 C CA . LEU A 1 179 ? 16.566 -0.188 22.817 1.00 68.06 179 LEU A CA 1
ATOM 1415 C C . LEU A 1 179 ? 17.580 0.535 23.724 1.00 68.06 179 LEU A C 1
ATOM 1417 O O . LEU A 1 179 ? 18.779 0.295 23.575 1.00 68.06 179 LEU A O 1
ATOM 1421 N N . VAL A 1 180 ? 17.110 1.416 24.615 1.00 49.28 180 VAL A N 1
ATOM 1422 C CA . VAL A 1 180 ? 17.905 2.178 25.598 1.00 49.28 180 VAL A CA 1
ATOM 1423 C C . VAL A 1 180 ? 17.829 1.498 26.958 1.00 49.28 180 VAL A C 1
ATOM 1425 O O . VAL A 1 180 ? 18.893 1.391 27.607 1.00 49.28 180 VAL A O 1
#

Sequence (180 aa):
YISDPEDLKQDSTYQEIWDNMIINFLAESLDVVNDNVWVISLGDAFARQYDLYATSDGHSALLHRCLGMLLQKVDDRIYVREKIDLMCRHSSMSIPVNRLGLAQGIGLVAASHLDTVLEKLKNILENAGQSALQRFLSFFSFREKVEDVDDTYAALALMYGYAARYAPSTVIEARINALV

Organism: Aegilops tauschii subsp. strangulata (NCBI:txid200361)

Secondary structure (DSSP, 8-state):
----HHHHTT-TTHHHHHHHHHHHHHHHHHHHH--HHHHHHHHHHHHHHTTTTTT-HHHHHHHHHHHHHHHTT---HHHHHHHHHHHHHT--TTSHHHHHHHHHHHHHHHHHHHHHHHHHHHHHHHHHHHHHHHHHHHHTT-----HHHHHHHHHHHHHHHHHHHHS-HHHHHHHHHTT-

Foldseek 3Di:
DPPDPVVLVPDPCSLVVVLVVVLVVLLVVCVVVVDQVVLLVVLVVLLVCLVVCLVPLQVLLSSLQSSLSSLLSHPPLVSSLVVLVSNVVSADLLDVSSLLSNLLSLLSNLLRPVVSSVVVLVVLVVVLVVVVVVVVVCVVPDDDDDRRSVSSVVSSVSNVVSSVVNYDPVVVVVVVVVVD